Protein AF-A0A9X1RCG0-F1 (afdb_monomer_lite)

Organism: NCBI:txid2911009

Secondary structure (DSSP, 8-state):
-----SHHHHHHHHHTTS-S-----HHHHHHHHHTT-------TTPPP--------TT-TTHHHHHHHHHHHT-HHHHHHHHHHHT---SSGGGGGGS-TTT--

Sequence (104 aa):
MTWWTTPPQGAQLFHSGEIDIMPTFSNRAYQLIAQGDGLAICWNQAFYNSYGWVIPKGNPKAELTRRLIVFSLEPESQAARCAKIGAGPSNVNAYQFMSKDVSR

Radius of gyration: 17.15 Å; chains: 1; bounding box: 37×40×43 Å

Foldseek 3Di:
DDDDPDLVVVLVCLVVVVDDDDQDDPLSQVVCVVVVSPDDDDCVVHDDDDDDDDDDPPDPCVVVVVVVRVVCLPLQNQLVVCQNRLHDHPDPSVLVNHDPVSSD

Structure (mmCIF, N/CA/C/O backbone):
data_AF-A0A9X1RCG0-F1
#
_entry.id   AF-A0A9X1RCG0-F1
#
loop_
_atom_site.group_PDB
_atom_site.id
_atom_site.type_symbol
_atom_site.label_atom_id
_atom_site.label_alt_id
_atom_site.label_comp_id
_atom_site.label_asym_id
_atom_site.label_entity_id
_atom_site.label_seq_id
_atom_site.pdbx_PDB_ins_code
_atom_site.Cartn_x
_atom_site.Cartn_y
_atom_site.Cartn_z
_atom_site.occupancy
_atom_site.B_iso_or_equiv
_atom_site.auth_seq_id
_atom_site.auth_comp_id
_atom_site.auth_asym_id
_atom_site.auth_atom_id
_atom_site.pdbx_PDB_model_num
ATOM 1 N N . MET A 1 1 ? -11.273 21.674 11.853 1.00 66.88 1 MET A N 1
ATOM 2 C CA . MET A 1 1 ? -11.101 20.907 10.600 1.00 66.88 1 MET A CA 1
ATOM 3 C C . MET A 1 1 ? -9.707 21.188 10.077 1.00 66.88 1 MET A C 1
ATOM 5 O O . MET A 1 1 ? -9.430 22.327 9.723 1.00 66.88 1 MET A O 1
ATOM 9 N N . THR A 1 2 ? -8.839 20.179 10.095 1.00 83.19 2 THR A N 1
ATOM 10 C CA . THR A 1 2 ? -7.414 20.306 9.758 1.00 83.19 2 THR A CA 1
ATOM 11 C C . THR A 1 2 ? -7.100 19.384 8.588 1.00 83.19 2 THR A C 1
ATOM 13 O O . THR A 1 2 ? -7.504 18.224 8.589 1.00 83.19 2 THR A O 1
ATOM 16 N N . TRP A 1 3 ? -6.393 19.898 7.583 1.00 85.88 3 TRP A N 1
ATOM 17 C CA . TRP A 1 3 ? -5.958 19.120 6.426 1.00 85.88 3 TRP A CA 1
ATOM 18 C C . TRP A 1 3 ? -4.521 18.660 6.647 1.00 85.88 3 TRP A C 1
ATOM 20 O O . TRP A 1 3 ? -3.600 19.479 6.666 1.00 85.88 3 TRP A O 1
ATOM 30 N N . TRP A 1 4 ? -4.328 17.356 6.838 1.00 88.62 4 TRP A N 1
ATOM 31 C CA . TRP A 1 4 ? -2.990 16.785 6.906 1.00 88.62 4 TRP A CA 1
ATOM 32 C C . TRP A 1 4 ? -2.399 16.682 5.496 1.00 88.62 4 TRP A C 1
ATOM 34 O O . TRP A 1 4 ? -3.094 16.347 4.537 1.00 88.62 4 TRP A O 1
ATOM 44 N N . THR A 1 5 ? -1.109 16.972 5.363 1.00 89.81 5 THR A N 1
ATOM 45 C CA . THR A 1 5 ? -0.380 16.889 4.086 1.00 89.81 5 THR A CA 1
ATOM 46 C C . THR A 1 5 ? 0.680 15.795 4.098 1.00 89.81 5 THR A C 1
ATOM 48 O O . THR A 1 5 ? 1.133 15.357 3.043 1.00 89.81 5 THR A O 1
ATOM 51 N N . THR A 1 6 ? 1.062 15.316 5.287 1.00 87.69 6 THR A N 1
ATOM 52 C CA . THR A 1 6 ? 2.037 14.235 5.451 1.00 87.69 6 THR A CA 1
ATOM 53 C C . THR A 1 6 ? 1.559 13.170 6.447 1.00 87.69 6 THR A C 1
ATOM 55 O O . THR A 1 6 ? 0.879 13.497 7.423 1.00 87.69 6 THR A O 1
ATOM 58 N N . PRO A 1 7 ? 1.936 11.890 6.266 1.00 82.38 7 PRO A N 1
ATOM 59 C CA . PRO A 1 7 ? 1.549 10.832 7.202 1.00 82.38 7 PRO A CA 1
ATOM 60 C C . PRO A 1 7 ? 1.998 11.041 8.665 1.00 82.38 7 PRO A C 1
ATOM 62 O O . PRO A 1 7 ? 1.233 10.681 9.563 1.00 82.38 7 PRO A O 1
ATOM 65 N N . PRO A 1 8 ? 3.191 11.604 8.964 1.00 88.00 8 PRO A N 1
ATOM 66 C CA . PRO A 1 8 ? 3.576 11.925 10.341 1.00 88.00 8 PRO A CA 1
ATOM 67 C C . PRO A 1 8 ? 2.664 12.964 10.997 1.00 88.00 8 PRO A C 1
ATOM 69 O O . PRO A 1 8 ? 2.284 12.786 12.150 1.00 88.00 8 PRO A O 1
ATOM 72 N N . GLN A 1 9 ? 2.254 13.997 10.254 1.00 90.12 9 GLN A N 1
ATOM 73 C CA . GLN A 1 9 ? 1.324 15.014 10.752 1.00 90.12 9 GLN A CA 1
ATOM 74 C C . GLN A 1 9 ? -0.023 14.396 11.148 1.00 90.12 9 GLN A C 1
ATOM 76 O O . GLN A 1 9 ? -0.547 14.710 12.209 1.00 90.12 9 GLN A O 1
ATOM 81 N N . GLY A 1 10 ? -0.556 13.480 10.331 1.00 87.56 10 GLY A N 1
ATOM 82 C CA . GLY A 1 10 ? -1.813 12.789 10.637 1.00 87.56 10 GLY A CA 1
ATOM 83 C C . GLY A 1 10 ? -1.763 11.971 11.933 1.00 87.56 10 GLY A C 1
ATOM 84 O O . GLY A 1 10 ? -2.734 11.949 12.677 1.00 87.56 10 GLY A O 1
ATOM 85 N N . ALA A 1 11 ? -0.627 11.335 12.237 1.00 86.62 11 ALA A N 1
ATOM 86 C CA . ALA A 1 11 ? -0.458 10.615 13.502 1.00 86.62 11 ALA A CA 1
ATOM 87 C C . ALA A 1 11 ? -0.437 11.561 14.708 1.00 86.62 11 ALA A C 1
ATOM 89 O O . ALA A 1 11 ? -1.125 11.307 15.689 1.00 86.62 11 ALA A O 1
ATOM 90 N N . GLN A 1 12 ? 0.286 12.680 14.602 1.00 88.88 12 GLN A N 1
ATOM 91 C CA . GLN A 1 12 ? 0.352 13.666 15.680 1.00 88.88 12 GLN A CA 1
ATOM 92 C C . GLN A 1 12 ? -1.029 14.228 16.034 1.00 88.88 12 GLN A C 1
ATOM 94 O O . GLN A 1 12 ? -1.310 14.423 17.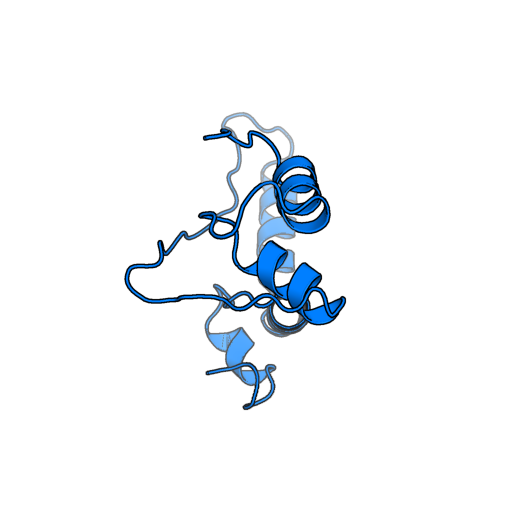209 1.00 88.88 12 GLN A O 1
ATOM 99 N N . LEU A 1 13 ? -1.882 14.459 15.031 1.00 89.81 13 LEU A N 1
ATOM 100 C CA . LEU A 1 13 ? -3.246 14.951 15.235 1.00 89.81 13 LEU A CA 1
ATOM 101 C C . LEU A 1 13 ? -4.117 13.961 16.028 1.00 89.81 13 LEU A C 1
ATOM 103 O O . LEU A 1 13 ? -4.953 14.390 16.820 1.00 89.81 13 LEU A O 1
ATOM 107 N N . PHE A 1 14 ? -3.917 12.649 15.845 1.00 88.06 14 PHE A N 1
ATOM 108 C CA . PHE A 1 14 ? -4.567 11.641 16.688 1.00 88.06 14 PHE A CA 1
ATOM 109 C C . PHE A 1 14 ? -3.999 11.653 18.109 1.00 88.06 14 PHE A C 1
ATOM 111 O O . PHE A 1 14 ? -4.764 11.664 19.069 1.00 88.06 14 PHE A O 1
ATOM 118 N N . HIS A 1 15 ? -2.671 11.701 18.260 1.00 86.62 15 HIS A N 1
ATOM 119 C CA . HIS A 1 15 ? -2.026 11.718 19.580 1.00 86.62 15 HIS A CA 1
ATOM 120 C C . HIS A 1 15 ? -2.363 12.962 20.405 1.00 86.62 15 HIS A C 1
ATOM 122 O O . HIS A 1 15 ? -2.444 12.870 21.628 1.00 86.62 15 HIS A O 1
ATOM 128 N N . SER A 1 16 ? -2.566 14.117 19.767 1.00 89.31 16 SER A N 1
ATOM 129 C CA . SER A 1 16 ? -2.984 15.341 20.456 1.00 89.31 16 SER A CA 1
ATOM 130 C C . SER A 1 16 ? -4.478 15.384 20.787 1.00 89.31 16 SER A C 1
ATOM 132 O O . SER A 1 16 ? -4.897 16.265 21.536 1.00 89.31 16 SER A O 1
ATOM 134 N N . GLY A 1 17 ? -5.281 14.455 20.257 1.00 87.25 17 GLY A N 1
ATOM 135 C CA . GLY A 1 17 ? -6.738 14.473 20.400 1.00 87.25 17 GLY A CA 1
ATOM 136 C C . GLY A 1 17 ? -7.418 15.594 19.607 1.00 87.25 17 GLY A C 1
ATOM 137 O O . GLY A 1 17 ? -8.556 15.949 19.893 1.00 87.25 17 GLY A O 1
ATOM 138 N N . GLU A 1 18 ? -6.736 16.177 18.617 1.00 90.00 18 GLU A N 1
ATOM 139 C CA . GLU A 1 18 ? -7.308 17.225 17.760 1.00 90.00 18 GLU A CA 1
ATOM 140 C C . GLU A 1 18 ? -8.305 16.675 16.729 1.00 90.00 18 GLU A C 1
ATOM 142 O O . GLU A 1 18 ? -9.082 17.443 16.151 1.00 90.00 18 GLU A O 1
ATOM 147 N N . ILE A 1 19 ? -8.267 15.364 16.468 1.00 89.88 19 ILE A N 1
ATOM 148 C CA . ILE A 1 19 ? -9.167 14.671 15.543 1.00 89.88 19 ILE A CA 1
ATOM 149 C C . ILE A 1 19 ? -9.666 13.350 16.139 1.00 89.88 19 ILE A C 1
ATOM 151 O O . ILE A 1 19 ? -8.895 12.586 16.714 1.00 89.88 19 ILE A O 1
ATOM 155 N N . ASP A 1 20 ? -10.942 13.044 15.908 1.00 90.00 20 ASP A N 1
ATOM 156 C CA . ASP A 1 20 ? -11.541 11.750 16.269 1.00 90.00 20 ASP A CA 1
ATOM 157 C C . ASP A 1 20 ? -11.555 10.767 15.086 1.00 90.00 20 ASP A C 1
ATOM 159 O O . ASP A 1 20 ? -11.478 9.552 15.255 1.00 90.00 20 ASP A O 1
ATOM 163 N N . ILE A 1 21 ? -11.675 11.291 13.858 1.00 91.94 21 ILE A N 1
ATOM 164 C CA . ILE A 1 21 ? -11.814 10.509 12.623 1.00 91.94 21 ILE A CA 1
ATOM 165 C C . ILE A 1 21 ? -11.020 11.182 11.501 1.00 91.94 21 ILE A C 1
ATOM 167 O O . ILE A 1 21 ? -11.084 12.399 11.321 1.00 91.94 21 ILE A O 1
ATOM 171 N N . MET A 1 22 ? -10.304 10.385 10.703 1.00 90.69 22 MET A N 1
ATOM 172 C CA . MET A 1 22 ? -9.526 10.876 9.566 1.00 90.69 22 MET A CA 1
ATOM 173 C C . MET A 1 22 ? -9.388 9.809 8.472 1.00 90.69 22 MET A C 1
ATOM 175 O O . MET A 1 22 ? -9.044 8.667 8.784 1.00 90.69 22 MET A O 1
ATOM 179 N N . PRO A 1 23 ? -9.567 10.156 7.183 1.00 90.69 23 PRO A N 1
ATOM 180 C CA . PRO A 1 23 ? -9.136 9.282 6.101 1.00 90.69 23 PRO A CA 1
ATOM 181 C C . PRO A 1 23 ? -7.604 9.209 6.089 1.00 90.69 23 PRO A C 1
ATOM 183 O O . PRO A 1 23 ? -6.920 10.233 6.027 1.00 90.69 23 PRO A O 1
ATOM 186 N N . THR A 1 24 ? -7.053 7.999 6.151 1.00 90.31 24 THR A N 1
ATOM 187 C CA . THR A 1 24 ? -5.603 7.766 6.191 1.00 90.31 24 THR A CA 1
ATOM 188 C C . THR A 1 24 ? -5.224 6.483 5.457 1.00 90.31 24 THR A C 1
ATOM 190 O O . THR A 1 24 ? -6.082 5.675 5.102 1.00 90.31 24 THR A O 1
ATOM 193 N N . PHE A 1 25 ? -3.927 6.284 5.226 1.00 89.25 25 PHE A N 1
ATOM 194 C CA . PHE A 1 25 ? -3.414 5.034 4.673 1.00 89.25 25 PHE A CA 1
ATOM 195 C C . PHE A 1 25 ? -3.538 3.902 5.702 1.00 89.25 25 PHE A C 1
ATOM 197 O O . PHE A 1 25 ? -3.116 4.047 6.851 1.00 89.25 25 PHE A O 1
ATOM 204 N N . SER A 1 26 ? -4.076 2.754 5.285 1.00 89.00 26 SER A N 1
ATOM 205 C CA . SER A 1 26 ? -4.334 1.607 6.169 1.00 89.00 26 SER A CA 1
ATOM 206 C C . SER A 1 26 ? -3.078 1.112 6.887 1.00 89.00 26 SER A C 1
ATOM 208 O O . SER A 1 26 ? -3.113 0.872 8.089 1.00 89.00 26 SER A O 1
ATOM 210 N N . ASN A 1 27 ? -1.940 1.041 6.191 1.00 86.75 27 ASN A N 1
ATOM 211 C CA . ASN A 1 27 ? -0.655 0.657 6.783 1.00 86.75 27 ASN A CA 1
ATOM 212 C C . ASN A 1 27 ? -0.224 1.583 7.935 1.00 86.75 27 ASN A C 1
ATOM 214 O O . ASN A 1 27 ? 0.387 1.123 8.898 1.00 86.75 27 ASN A O 1
ATOM 218 N N . ARG A 1 28 ? -0.559 2.878 7.865 1.00 86.81 28 ARG A N 1
ATOM 219 C CA . ARG A 1 28 ? -0.277 3.842 8.929 1.00 86.81 28 ARG A CA 1
ATOM 220 C C . ARG A 1 28 ? -1.203 3.621 10.118 1.00 86.81 28 ARG A C 1
ATOM 222 O O . ARG A 1 28 ? -0.726 3.634 11.247 1.00 86.81 28 ARG A O 1
ATOM 229 N N . ALA A 1 29 ? -2.485 3.365 9.863 1.00 89.12 29 ALA A N 1
ATOM 230 C CA . ALA A 1 29 ? -3.436 3.014 10.913 1.00 89.12 29 ALA A CA 1
ATOM 231 C C . ALA A 1 29 ? -3.022 1.722 11.639 1.00 89.12 29 ALA A C 1
ATOM 233 O O . ALA A 1 29 ? -2.989 1.711 12.863 1.00 89.12 29 ALA A O 1
ATOM 234 N N . TYR A 1 30 ? -2.601 0.676 10.916 1.00 87.56 30 TYR A N 1
ATOM 235 C CA . TYR A 1 30 ? -2.094 -0.562 11.525 1.00 87.56 30 TYR A CA 1
ATOM 236 C C . TYR A 1 30 ? -0.920 -0.321 12.482 1.00 87.56 30 TYR A C 1
ATOM 238 O O . TYR A 1 30 ? -0.877 -0.923 13.551 1.00 87.56 30 TYR A O 1
ATOM 246 N N . GLN A 1 31 ? 0.013 0.570 12.130 1.00 86.69 31 GLN A N 1
ATOM 247 C CA . GLN A 1 31 ? 1.132 0.917 13.011 1.00 86.69 31 GLN A CA 1
ATOM 248 C C . GLN A 1 31 ? 0.677 1.603 14.303 1.00 86.69 31 GLN A C 1
ATOM 250 O O . GLN A 1 31 ? 1.167 1.241 15.365 1.00 86.69 31 GLN A O 1
ATOM 255 N N . LEU A 1 32 ? -0.249 2.563 14.219 1.00 87.38 32 LEU A N 1
ATOM 256 C CA . LEU A 1 32 ? -0.772 3.276 15.394 1.00 87.38 32 LEU A CA 1
ATOM 257 C C . LEU A 1 32 ? -1.599 2.341 16.294 1.00 87.38 32 LEU A C 1
ATOM 259 O O . LEU A 1 32 ? -1.446 2.324 17.512 1.00 87.38 32 LEU A O 1
ATOM 263 N N . ILE A 1 33 ? -2.407 1.461 15.694 1.00 89.81 33 ILE A N 1
ATOM 264 C CA . ILE A 1 33 ? -3.155 0.429 16.429 1.00 89.81 33 ILE A CA 1
ATOM 265 C C . ILE A 1 33 ? -2.195 -0.515 17.161 1.00 89.81 33 ILE A C 1
ATOM 267 O O . ILE A 1 33 ? -2.401 -0.811 18.335 1.00 89.81 33 ILE A O 1
ATOM 271 N N . ALA A 1 34 ? -1.113 -0.946 16.505 1.00 86.75 34 ALA A N 1
ATOM 272 C CA . ALA A 1 34 ? -0.092 -1.789 17.127 1.00 86.75 34 ALA A CA 1
ATOM 273 C C . ALA A 1 34 ? 0.675 -1.086 18.265 1.00 86.75 34 ALA A C 1
ATOM 275 O O . ALA A 1 34 ? 1.235 -1.767 19.122 1.00 86.75 34 ALA A O 1
ATOM 276 N N . GLN A 1 35 ? 0.697 0.251 18.292 1.00 88.75 35 GLN A N 1
ATOM 277 C CA . GLN A 1 35 ? 1.279 1.049 19.381 1.00 88.75 35 GLN A CA 1
ATOM 278 C C . GLN A 1 35 ? 0.345 1.183 20.594 1.00 88.75 35 GLN A C 1
ATOM 280 O O . GLN A 1 35 ? 0.792 1.625 21.649 1.00 88.75 35 GLN A O 1
ATOM 285 N N . GLY A 1 36 ? -0.914 0.748 20.479 1.00 87.50 36 GLY A N 1
ATOM 286 C CA . GLY A 1 36 ? -1.885 0.796 21.570 1.00 87.50 36 GLY A CA 1
ATOM 287 C C . GLY A 1 36 ? -2.666 2.106 21.659 1.00 87.50 36 GLY A C 1
ATOM 288 O O . GLY A 1 36 ? -3.299 2.347 22.682 1.00 87.50 36 GLY A O 1
ATOM 289 N N . ASP A 1 37 ? -2.692 2.914 20.594 1.00 84.06 37 ASP A N 1
ATOM 290 C CA . ASP A 1 37 ? -3.344 4.237 20.560 1.00 84.06 37 ASP A CA 1
ATOM 291 C C . ASP A 1 37 ? -4.890 4.196 20.645 1.00 84.06 37 ASP A C 1
ATOM 293 O O . ASP A 1 37 ? -5.557 5.206 20.439 1.00 84.06 37 ASP A O 1
ATOM 297 N N . GLY A 1 38 ? -5.497 3.032 20.911 1.00 88.31 38 GLY A N 1
ATOM 298 C CA . GLY A 1 38 ? -6.953 2.889 21.057 1.00 88.31 38 GLY A CA 1
ATOM 299 C C . GLY A 1 38 ? -7.757 3.145 19.775 1.00 88.31 38 GLY A C 1
ATOM 300 O O . GLY A 1 38 ? -8.963 3.363 19.838 1.00 88.31 38 GLY A O 1
ATOM 301 N N . LEU A 1 39 ? -7.102 3.126 18.613 1.00 90.94 39 LEU A N 1
ATOM 302 C CA . LEU A 1 39 ? -7.721 3.392 17.315 1.00 90.94 39 LEU A CA 1
ATOM 303 C C . LEU A 1 39 ? -8.333 2.126 16.695 1.00 90.94 39 LEU A C 1
ATOM 305 O O . LEU A 1 39 ? -7.950 0.998 17.005 1.00 90.94 39 LEU A O 1
ATOM 309 N N . ALA A 1 40 ? -9.252 2.318 15.749 1.00 92.69 40 ALA A N 1
ATOM 310 C CA . ALA A 1 40 ? -9.808 1.254 14.916 1.00 92.69 40 ALA A CA 1
ATOM 311 C C . ALA A 1 40 ? -9.993 1.732 13.468 1.00 92.69 40 ALA A C 1
ATOM 313 O O . ALA A 1 40 ? -10.148 2.926 13.210 1.00 92.69 40 ALA A O 1
ATOM 314 N N . ILE A 1 41 ? -9.991 0.795 12.512 1.00 92.44 41 ILE A N 1
ATOM 315 C CA . ILE A 1 41 ? -10.222 1.095 11.091 1.00 92.44 41 ILE A CA 1
ATOM 316 C C . ILE A 1 41 ? -11.691 0.840 10.748 1.00 92.44 41 ILE A C 1
ATOM 318 O O . ILE A 1 41 ? -12.183 -0.279 10.894 1.00 92.44 41 ILE A O 1
ATOM 322 N N . CYS A 1 42 ? -12.374 1.859 10.221 1.00 94.31 42 CYS A N 1
ATOM 323 C CA . CYS A 1 42 ? -13.658 1.692 9.548 1.00 94.31 42 CYS A CA 1
ATOM 324 C C . CYS A 1 42 ? -13.419 1.422 8.055 1.00 94.31 42 CYS A C 1
ATOM 326 O O . CYS A 1 42 ? -12.946 2.295 7.331 1.00 94.31 42 CYS A O 1
ATOM 328 N N . TRP A 1 43 ? -13.742 0.210 7.597 1.00 92.25 43 TRP A N 1
ATOM 329 C CA . TRP A 1 43 ? -13.572 -0.193 6.193 1.00 92.25 43 TRP A CA 1
ATOM 330 C C . TRP A 1 43 ? -14.771 0.134 5.300 1.00 92.25 43 TRP A C 1
ATOM 332 O O . TRP A 1 43 ? -14.677 0.016 4.077 1.00 92.25 43 TRP A O 1
ATOM 342 N N . ASN A 1 44 ? -15.902 0.530 5.888 1.00 95.19 44 ASN A N 1
ATOM 343 C CA . ASN A 1 44 ? -17.089 0.882 5.124 1.00 95.19 44 ASN A CA 1
ATOM 344 C C . ASN A 1 44 ? -16.766 2.041 4.168 1.00 95.19 44 ASN A C 1
ATOM 346 O O . ASN A 1 44 ? -16.346 3.105 4.612 1.00 95.19 44 ASN A O 1
ATOM 350 N N . GLN A 1 45 ? -16.962 1.820 2.865 1.00 94.75 45 GLN A N 1
ATOM 351 C CA . GLN A 1 45 ? -16.652 2.784 1.798 1.00 94.75 45 GLN A CA 1
ATOM 352 C C . GLN A 1 45 ? -15.172 3.207 1.722 1.00 94.75 45 GLN A C 1
ATOM 354 O O . GLN A 1 45 ? -14.856 4.284 1.216 1.00 94.75 45 GLN A O 1
ATOM 359 N N . ALA A 1 46 ? -14.253 2.364 2.202 1.00 92.56 46 ALA A N 1
ATOM 360 C CA . ALA A 1 46 ? -12.825 2.625 2.085 1.00 92.56 46 ALA A CA 1
ATOM 361 C C . ALA A 1 46 ? -12.368 2.696 0.618 1.00 92.56 46 ALA A C 1
ATOM 363 O O . ALA A 1 46 ? -12.866 1.987 -0.258 1.00 92.56 46 ALA A O 1
ATOM 364 N N . PHE A 1 47 ? -11.360 3.530 0.366 1.00 91.88 47 PHE A N 1
ATOM 365 C CA . PHE A 1 47 ? -10.730 3.635 -0.944 1.00 91.88 47 PHE A CA 1
ATOM 366 C C . PHE A 1 47 ? -9.730 2.499 -1.152 1.00 91.88 47 PHE A C 1
ATOM 368 O O . PHE A 1 47 ? -8.814 2.309 -0.349 1.00 91.88 47 PHE A O 1
ATOM 375 N N . TYR A 1 48 ? -9.866 1.785 -2.267 1.00 88.25 48 TYR A N 1
ATOM 376 C CA . TYR A 1 48 ? -8.858 0.838 -2.725 1.00 88.25 48 TYR A CA 1
ATOM 377 C C . TYR A 1 48 ? -7.918 1.519 -3.719 1.00 88.25 48 TYR A C 1
ATOM 379 O O . TYR A 1 48 ? -8.367 2.066 -4.723 1.00 88.25 48 TYR A O 1
ATOM 387 N N . ASN A 1 49 ? -6.613 1.454 -3.452 1.00 86.69 49 ASN A N 1
ATOM 388 C CA . ASN A 1 49 ? -5.576 1.984 -4.332 1.00 86.69 49 ASN A CA 1
ATOM 389 C C . ASN A 1 49 ? -4.522 0.914 -4.618 1.00 86.69 49 ASN A C 1
ATOM 391 O O . ASN A 1 49 ? -3.989 0.291 -3.699 1.00 86.69 49 ASN A O 1
ATOM 395 N N . SER A 1 50 ? -4.173 0.756 -5.894 1.00 84.62 50 SER A N 1
ATOM 396 C CA . SER A 1 50 ? -3.045 -0.062 -6.336 1.00 84.62 50 SER A CA 1
ATOM 397 C C . SER A 1 50 ? -1.835 0.819 -6.635 1.00 84.62 50 SER A C 1
ATOM 399 O O . SER A 1 50 ? -1.944 1.787 -7.388 1.00 84.62 50 SER A O 1
ATOM 401 N N . TYR A 1 51 ? -0.670 0.450 -6.107 1.00 83.25 51 TYR A N 1
ATOM 402 C CA . TYR A 1 51 ? 0.599 1.096 -6.437 1.00 83.25 51 TYR A CA 1
ATOM 403 C C . TYR A 1 51 ? 1.405 0.226 -7.397 1.00 83.25 51 TYR A C 1
ATOM 405 O O . TYR A 1 51 ? 1.396 -1.000 -7.296 1.00 83.25 51 TYR A O 1
ATOM 413 N N . GLY A 1 52 ? 2.123 0.871 -8.312 1.00 89.56 52 GLY A N 1
ATOM 414 C CA . GLY A 1 52 ? 2.949 0.203 -9.307 1.00 89.56 52 GLY A CA 1
ATOM 415 C C . GLY A 1 52 ? 4.308 0.867 -9.454 1.00 89.56 52 GLY A C 1
ATOM 416 O O . GLY A 1 52 ? 4.495 2.040 -9.130 1.00 89.56 52 GLY A O 1
ATOM 417 N N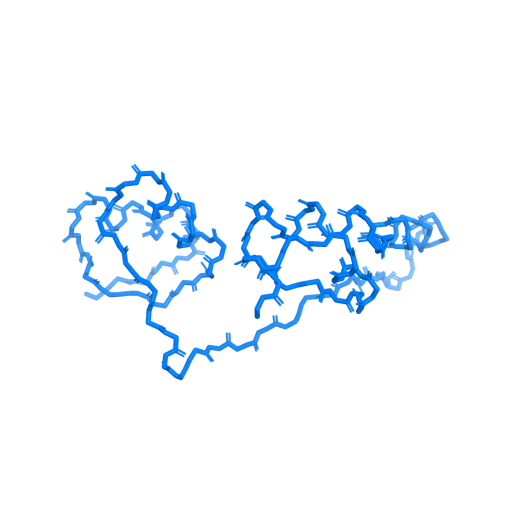 . TRP A 1 53 ? 5.261 0.097 -9.965 1.00 93.69 53 TRP A N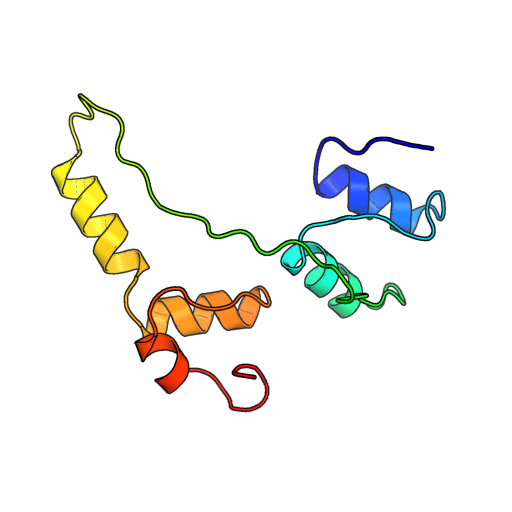 1
ATOM 418 C CA . TRP A 1 53 ? 6.548 0.626 -10.386 1.00 93.69 53 TRP A CA 1
ATOM 419 C C . TRP A 1 53 ? 6.423 1.309 -11.746 1.00 93.69 53 TRP A C 1
ATOM 421 O O . TRP A 1 53 ? 5.724 0.822 -12.633 1.00 93.69 53 TRP A O 1
ATOM 431 N N . VAL A 1 54 ? 7.150 2.408 -11.931 1.00 95.69 54 VAL A N 1
ATOM 432 C CA . VAL A 1 54 ? 7.229 3.127 -13.207 1.00 95.69 54 VAL A CA 1
ATOM 433 C C . VAL A 1 54 ? 8.694 3.329 -13.565 1.00 95.69 54 VAL A C 1
ATOM 435 O O . VAL A 1 54 ? 9.507 3.681 -12.711 1.00 95.69 54 VAL A O 1
ATOM 438 N N . ILE A 1 55 ? 9.033 3.122 -14.839 1.00 97.44 55 ILE A N 1
ATOM 439 C CA . ILE A 1 55 ? 10.350 3.450 -15.390 1.00 97.44 55 ILE A CA 1
ATOM 440 C C . ILE A 1 55 ? 10.178 4.677 -16.290 1.00 97.44 55 ILE A C 1
ATOM 442 O O . ILE A 1 55 ? 9.565 4.554 -17.353 1.00 97.44 55 ILE A O 1
ATOM 446 N N . PRO A 1 56 ? 10.697 5.857 -15.902 1.00 96.81 56 PRO A N 1
ATOM 447 C CA . PRO A 1 56 ? 10.635 7.042 -16.747 1.00 96.81 56 PRO A CA 1
ATOM 448 C C . PRO A 1 56 ? 11.315 6.812 -18.101 1.00 96.81 56 PRO A C 1
ATOM 450 O O . PRO A 1 56 ? 12.367 6.168 -18.186 1.00 96.81 56 PRO A O 1
ATOM 453 N N . LYS A 1 57 ? 10.735 7.367 -19.169 1.00 97.38 57 LYS A N 1
ATOM 454 C CA . LYS A 1 57 ? 11.330 7.315 -20.510 1.00 97.38 57 LYS A CA 1
ATOM 455 C C . LYS A 1 57 ? 12.720 7.961 -20.488 1.00 97.38 57 LYS A C 1
ATOM 457 O O . LYS A 1 57 ? 12.898 9.027 -19.912 1.00 97.38 57 LYS A O 1
ATOM 462 N N . GLY A 1 58 ? 13.694 7.315 -21.128 1.00 97.31 58 GLY A N 1
ATOM 463 C CA . GLY A 1 58 ? 15.079 7.793 -21.173 1.00 97.31 58 GLY A CA 1
ATOM 464 C C . GLY A 1 58 ? 15.925 7.432 -19.948 1.00 97.31 58 GLY A C 1
ATOM 465 O O . GLY A 1 58 ? 17.071 7.859 -19.876 1.00 97.31 58 GLY A O 1
ATOM 466 N N . ASN A 1 59 ? 15.409 6.636 -19.000 1.00 97.31 59 ASN A N 1
ATOM 467 C CA . ASN A 1 59 ? 16.211 6.155 -17.876 1.00 97.31 59 ASN A CA 1
ATOM 468 C C . ASN A 1 59 ? 17.416 5.325 -18.386 1.00 97.31 59 ASN A C 1
ATOM 470 O O . ASN A 1 59 ? 17.205 4.242 -18.943 1.00 97.31 59 ASN A O 1
ATOM 474 N N . PRO A 1 60 ? 18.671 5.764 -18.153 1.00 97.69 60 PRO A N 1
ATOM 475 C CA . PRO A 1 60 ? 19.866 5.075 -18.651 1.00 97.69 60 PRO A CA 1
ATOM 476 C C . PRO A 1 60 ? 20.095 3.706 -17.990 1.00 97.69 60 PRO A C 1
ATOM 478 O O . PRO A 1 60 ? 20.914 2.921 -18.454 1.00 97.69 60 PRO A O 1
ATOM 481 N N . LYS A 1 61 ? 19.376 3.405 -16.902 1.00 97.94 61 LYS A N 1
ATOM 482 C CA . LYS A 1 61 ? 19.446 2.149 -16.145 1.00 97.94 61 LYS A CA 1
ATOM 483 C C . LYS A 1 61 ? 18.168 1.314 -16.265 1.00 97.94 61 LYS A C 1
ATOM 485 O O . LYS A 1 61 ? 17.929 0.465 -15.409 1.00 97.94 61 LYS A O 1
ATOM 490 N N . ALA A 1 62 ? 17.356 1.527 -17.304 1.00 97.75 62 ALA A N 1
ATOM 491 C CA . ALA A 1 62 ? 16.058 0.866 -17.459 1.00 97.75 62 ALA A CA 1
ATOM 492 C C . ALA A 1 62 ? 16.122 -0.666 -17.295 1.00 97.75 62 ALA A C 1
ATOM 494 O O . ALA A 1 62 ? 15.291 -1.230 -16.589 1.00 97.75 62 ALA A O 1
ATOM 495 N N . GLU A 1 63 ? 17.129 -1.339 -17.864 1.00 97.50 63 GLU A N 1
ATOM 496 C CA . GLU A 1 63 ? 17.295 -2.795 -17.712 1.00 97.50 63 GLU A CA 1
ATOM 497 C C . GLU A 1 63 ? 17.547 -3.225 -16.264 1.00 97.50 63 GLU A C 1
ATOM 499 O O . GLU A 1 63 ? 16.914 -4.154 -15.760 1.00 97.50 63 GLU A O 1
ATOM 504 N N . LEU A 1 64 ? 18.422 -2.513 -15.551 1.00 97.88 64 LEU A N 1
ATOM 505 C CA . LEU A 1 64 ? 18.674 -2.792 -14.140 1.00 97.88 64 LEU A CA 1
ATOM 506 C C . LEU A 1 64 ? 17.419 -2.533 -13.297 1.00 97.88 64 LEU A C 1
ATOM 508 O O . LEU A 1 64 ? 17.099 -3.324 -12.411 1.00 97.88 64 LEU A O 1
ATOM 512 N N . THR A 1 65 ? 16.680 -1.461 -13.596 1.00 97.62 65 THR A N 1
ATOM 513 C CA . THR A 1 65 ? 15.412 -1.162 -12.923 1.00 97.62 65 THR A CA 1
ATOM 514 C C . THR A 1 65 ? 14.376 -2.261 -13.166 1.00 97.62 65 THR A C 1
ATOM 516 O O . THR A 1 65 ? 13.717 -2.666 -12.214 1.00 97.62 65 THR A O 1
ATOM 519 N N . ARG A 1 66 ? 14.267 -2.820 -14.382 1.00 96.81 66 ARG A N 1
ATOM 520 C CA . ARG A 1 66 ? 13.372 -3.965 -14.650 1.00 96.81 66 ARG A CA 1
ATOM 521 C C . ARG A 1 66 ? 13.734 -5.183 -13.806 1.00 96.81 66 ARG A C 1
ATOM 523 O O . ARG A 1 66 ? 12.846 -5.783 -13.208 1.00 96.81 66 ARG A O 1
ATOM 530 N N . ARG A 1 67 ? 15.025 -5.511 -13.694 1.00 96.69 67 ARG A N 1
ATOM 531 C CA . ARG A 1 67 ? 15.488 -6.617 -12.837 1.00 96.69 67 ARG A CA 1
ATOM 532 C C . ARG A 1 67 ? 15.148 -6.392 -11.365 1.00 96.69 67 ARG A C 1
ATOM 534 O O . ARG A 1 67 ? 14.704 -7.326 -10.706 1.00 96.69 67 ARG A O 1
ATOM 541 N N . LEU A 1 68 ? 15.313 -5.165 -10.866 1.00 95.06 68 LEU A N 1
ATOM 542 C CA . LEU A 1 68 ? 14.925 -4.807 -9.499 1.00 95.06 68 LEU A CA 1
ATOM 543 C C . LEU A 1 68 ? 13.415 -4.959 -9.281 1.00 95.06 68 LEU A C 1
ATOM 545 O O . LEU A 1 68 ? 13.002 -5.474 -8.247 1.00 95.06 68 LEU A O 1
ATOM 549 N N . ILE A 1 69 ? 12.600 -4.533 -10.251 1.00 94.56 69 ILE A N 1
ATOM 550 C CA . ILE A 1 69 ? 11.142 -4.672 -10.181 1.00 94.56 69 ILE A CA 1
ATOM 551 C C . ILE A 1 69 ? 10.762 -6.149 -10.076 1.00 94.56 69 ILE A C 1
ATOM 553 O O . ILE A 1 69 ? 10.038 -6.502 -9.150 1.00 94.56 69 ILE A O 1
ATOM 557 N N . VAL A 1 70 ? 11.292 -7.009 -10.954 1.00 93.31 70 VAL A N 1
ATOM 558 C CA . VAL A 1 70 ? 11.033 -8.461 -10.912 1.00 93.31 70 VAL A CA 1
ATOM 559 C C . VAL A 1 70 ? 11.431 -9.042 -9.557 1.00 93.31 70 VAL A C 1
ATOM 561 O O . VAL A 1 70 ? 10.599 -9.650 -8.895 1.00 93.31 70 VAL A O 1
ATOM 564 N N . PHE A 1 71 ? 12.650 -8.757 -9.093 1.00 92.81 71 PHE A N 1
ATOM 565 C CA . PHE A 1 71 ? 13.127 -9.209 -7.785 1.00 92.81 71 PHE A CA 1
ATOM 566 C C . PHE A 1 71 ? 12.216 -8.753 -6.631 1.00 92.81 71 PHE A C 1
ATOM 568 O O . PHE A 1 71 ? 11.923 -9.524 -5.724 1.00 92.81 71 PHE A O 1
ATOM 575 N N . SER A 1 72 ? 11.719 -7.512 -6.671 1.00 90.62 72 SER A N 1
ATOM 576 C CA . SER A 1 72 ? 10.822 -6.979 -5.634 1.00 90.62 72 SER A CA 1
ATOM 577 C C . SER A 1 72 ? 9.435 -7.636 -5.607 1.00 90.62 72 SER A C 1
ATOM 579 O O . SER A 1 72 ? 8.707 -7.479 -4.626 1.00 90.62 72 SER A O 1
ATOM 581 N N . LEU A 1 73 ? 9.057 -8.325 -6.690 1.00 91.44 73 LEU A N 1
ATOM 582 C CA . LEU A 1 73 ? 7.763 -8.984 -6.875 1.00 91.44 73 LEU A CA 1
ATOM 583 C C . LEU A 1 73 ? 7.827 -10.501 -6.649 1.00 91.44 73 LEU A C 1
ATOM 585 O O . LEU A 1 73 ? 6.810 -11.176 -6.835 1.00 91.44 73 LEU A O 1
ATOM 589 N N . GLU A 1 74 ? 8.979 -11.035 -6.234 1.00 95.31 74 GLU A N 1
ATOM 590 C CA . GLU A 1 74 ? 9.111 -12.441 -5.854 1.00 95.31 74 GLU A CA 1
ATOM 591 C C . GLU A 1 74 ? 8.100 -12.801 -4.744 1.00 95.31 74 GLU A C 1
ATOM 593 O O . GLU A 1 74 ? 8.018 -12.074 -3.743 1.00 95.31 74 GLU A O 1
ATOM 598 N N . PRO A 1 75 ? 7.324 -13.897 -4.893 1.00 94.62 75 PRO A N 1
ATOM 599 C CA . PRO A 1 75 ? 6.176 -14.201 -4.035 1.00 94.62 75 PRO A CA 1
ATOM 600 C C . PRO A 1 75 ? 6.476 -14.173 -2.532 1.00 94.62 75 PRO A C 1
ATOM 602 O O . PRO A 1 75 ? 5.781 -13.500 -1.774 1.00 94.62 75 PRO A O 1
ATOM 605 N N . GLU A 1 76 ? 7.530 -14.867 -2.104 1.00 93.12 76 GLU A N 1
ATOM 606 C CA . GLU A 1 76 ? 7.899 -15.004 -0.691 1.00 93.12 76 GLU A CA 1
ATOM 607 C C . GLU A 1 76 ? 8.333 -13.663 -0.081 1.00 93.12 76 GLU A C 1
ATOM 609 O O . GLU A 1 76 ? 7.879 -13.269 0.997 1.00 93.12 76 GLU A O 1
ATOM 614 N N . SER A 1 77 ? 9.161 -12.908 -0.809 1.00 90.12 77 SER A N 1
ATOM 615 C CA . SER A 1 77 ? 9.618 -11.584 -0.370 1.00 90.12 77 SER A CA 1
ATOM 616 C C . SER A 1 77 ? 8.458 -10.595 -0.279 1.00 90.12 77 SER A C 1
ATOM 618 O O . SER A 1 77 ? 8.378 -9.799 0.665 1.00 90.12 77 SER A O 1
ATOM 620 N N . GLN A 1 78 ? 7.529 -10.658 -1.235 1.00 92.19 78 GLN A N 1
ATOM 621 C CA . GLN A 1 78 ? 6.345 -9.816 -1.215 1.00 92.19 78 GLN A CA 1
ATOM 622 C C . GLN A 1 78 ? 5.416 -10.182 -0.051 1.00 92.19 78 GLN A C 1
ATOM 624 O O . GLN A 1 78 ? 4.985 -9.278 0.665 1.00 92.19 78 GLN A O 1
ATOM 629 N N . ALA A 1 79 ? 5.174 -11.472 0.197 1.00 91.81 79 ALA A N 1
ATOM 630 C CA . ALA A 1 79 ? 4.377 -11.954 1.325 1.00 91.81 79 ALA A CA 1
ATOM 631 C C . ALA A 1 79 ? 4.922 -11.455 2.671 1.00 91.81 79 ALA A C 1
ATOM 633 O O . ALA A 1 79 ? 4.185 -10.857 3.462 1.00 91.81 79 ALA A O 1
ATOM 634 N N . ALA A 1 80 ? 6.231 -11.611 2.897 1.00 89.62 80 ALA A N 1
ATOM 635 C CA . ALA A 1 80 ? 6.893 -11.161 4.120 1.00 89.62 80 ALA A CA 1
ATOM 636 C C . ALA A 1 80 ? 6.767 -9.642 4.331 1.00 89.62 80 ALA A C 1
ATOM 638 O O . ALA A 1 8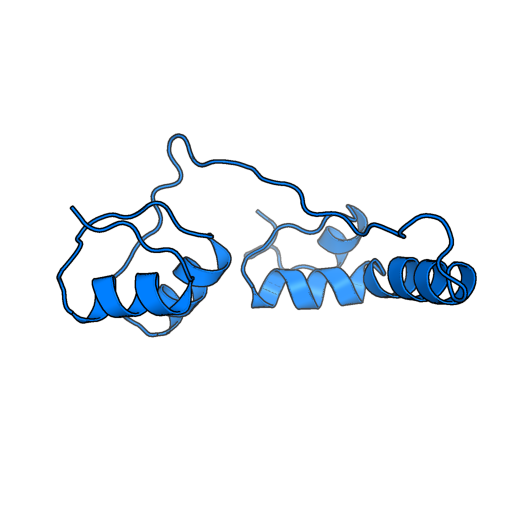0 ? 6.573 -9.174 5.457 1.00 89.62 80 ALA A O 1
ATOM 639 N N . ARG A 1 81 ? 6.859 -8.851 3.254 1.00 87.88 81 ARG A N 1
ATOM 640 C CA . ARG A 1 81 ? 6.672 -7.396 3.319 1.00 87.88 81 ARG A CA 1
ATOM 641 C C . ARG A 1 81 ? 5.221 -7.032 3.621 1.00 87.88 81 ARG A C 1
ATOM 643 O O . ARG A 1 81 ? 4.982 -6.231 4.521 1.00 87.88 81 ARG A O 1
ATOM 650 N N . CYS A 1 82 ? 4.281 -7.606 2.879 1.00 88.88 82 CYS A N 1
ATOM 651 C CA . CYS A 1 82 ? 2.845 -7.362 2.991 1.00 88.88 82 CYS A CA 1
ATOM 652 C C . CYS A 1 82 ? 2.314 -7.659 4.396 1.00 88.88 82 CYS A C 1
ATOM 654 O O . CYS A 1 82 ? 1.626 -6.814 4.972 1.00 88.88 82 CYS A O 1
ATOM 656 N N . ALA A 1 83 ? 2.738 -8.776 4.993 1.00 85.69 83 ALA A N 1
ATOM 657 C CA . ALA A 1 83 ? 2.375 -9.142 6.359 1.00 85.69 83 ALA A CA 1
ATOM 658 C C . ALA A 1 83 ? 2.827 -8.103 7.402 1.00 85.69 83 ALA A C 1
ATOM 660 O O . ALA A 1 83 ? 2.089 -7.806 8.336 1.00 85.69 83 ALA A O 1
ATOM 661 N N . LYS A 1 84 ? 4.011 -7.496 7.231 1.00 83.00 84 LYS A N 1
ATOM 662 C CA . LYS A 1 84 ? 4.532 -6.481 8.167 1.00 83.00 84 LYS A CA 1
ATOM 663 C C . LYS A 1 84 ? 3.783 -5.153 8.117 1.00 83.00 84 LYS A C 1
ATOM 665 O O . LYS A 1 84 ? 3.772 -4.433 9.110 1.00 83.00 84 LYS A O 1
ATOM 670 N N . ILE A 1 85 ? 3.229 -4.791 6.961 1.00 81.81 85 ILE A N 1
ATOM 671 C CA . ILE A 1 85 ? 2.611 -3.472 6.749 1.00 81.81 85 ILE A CA 1
ATOM 672 C C . ILE A 1 85 ? 1.084 -3.527 6.642 1.00 81.81 85 ILE A C 1
ATOM 674 O O . ILE A 1 85 ? 0.473 -2.492 6.385 1.00 81.81 85 ILE A O 1
ATOM 678 N N . GLY A 1 86 ? 0.474 -4.706 6.798 1.00 81.12 86 GLY A N 1
ATOM 679 C CA . GLY A 1 86 ? -0.973 -4.888 6.658 1.00 81.12 86 GLY A CA 1
ATOM 680 C C . GLY A 1 86 ? -1.481 -4.553 5.252 1.00 81.12 86 GLY A C 1
ATOM 681 O O . GLY A 1 86 ? -2.525 -3.921 5.106 1.00 81.12 86 GLY A O 1
ATOM 682 N N . ALA A 1 87 ? -0.715 -4.908 4.216 1.00 84.00 87 ALA A N 1
ATOM 683 C CA . ALA A 1 87 ? -1.086 -4.677 2.819 1.00 84.00 87 ALA A CA 1
ATOM 684 C C . ALA A 1 87 ? -1.331 -5.999 2.088 1.00 84.00 87 ALA A C 1
ATOM 686 O O . ALA A 1 87 ? -0.666 -6.993 2.366 1.00 84.00 87 ALA A O 1
ATOM 687 N N . GLY A 1 88 ? -2.227 -5.992 1.100 1.00 87.69 88 GLY A N 1
ATOM 688 C CA .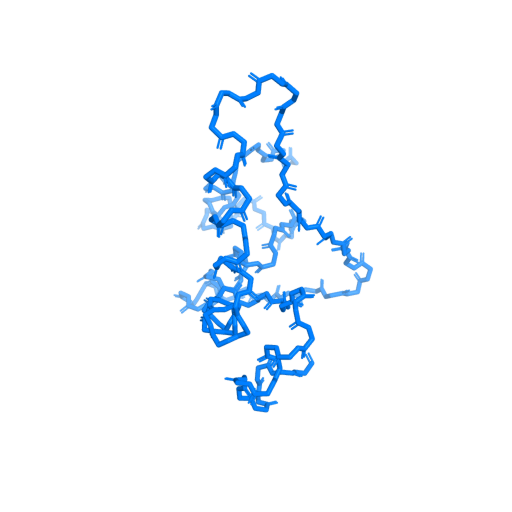 GLY A 1 88 ? -2.399 -7.119 0.184 1.00 87.69 88 GLY A CA 1
ATOM 689 C C . GLY A 1 88 ? -1.244 -7.211 -0.825 1.00 87.69 88 GLY A C 1
ATOM 690 O O . GLY A 1 88 ? -0.767 -6.169 -1.292 1.00 87.69 88 GLY A O 1
ATOM 691 N N . PRO A 1 89 ? -0.755 -8.418 -1.159 1.00 90.12 89 PRO A N 1
ATOM 692 C CA . PRO A 1 89 ? 0.235 -8.596 -2.216 1.00 90.12 89 PRO A CA 1
ATOM 693 C C . PRO A 1 89 ? -0.375 -8.365 -3.605 1.00 90.12 89 PRO A C 1
ATOM 695 O O . PRO A 1 89 ? -1.551 -8.635 -3.834 1.00 90.12 89 PRO A O 1
ATOM 698 N N . SER A 1 90 ? 0.436 -7.891 -4.556 1.00 90.00 90 SER A N 1
ATOM 699 C CA . SER A 1 90 ? 0.027 -7.781 -5.966 1.00 90.00 90 SER A CA 1
ATOM 700 C C . SER A 1 90 ? 0.311 -9.051 -6.778 1.00 90.00 90 SER A C 1
ATOM 702 O O . SER A 1 90 ? -0.302 -9.262 -7.821 1.00 90.00 90 SER A O 1
ATOM 704 N N . ASN A 1 91 ? 1.224 -9.905 -6.311 1.00 91.94 91 ASN A N 1
ATOM 705 C CA . ASN A 1 91 ? 1.492 -11.226 -6.860 1.00 91.94 91 ASN A CA 1
ATOM 706 C C . ASN A 1 91 ? 0.617 -12.252 -6.132 1.00 91.94 91 ASN A C 1
ATOM 708 O O . ASN A 1 91 ? 0.815 -12.519 -4.949 1.00 91.94 91 ASN A O 1
ATOM 712 N N . VAL A 1 92 ? -0.330 -12.864 -6.843 1.00 90.75 92 VAL A N 1
ATOM 713 C CA . VAL A 1 92 ? -1.270 -13.843 -6.268 1.00 90.75 92 VAL A CA 1
ATOM 714 C C . VAL A 1 92 ? -0.578 -15.063 -5.653 1.00 90.75 92 VAL A C 1
ATOM 716 O O . VAL A 1 92 ? -1.096 -15.657 -4.712 1.00 90.75 92 VAL A O 1
ATOM 719 N N . ASN A 1 93 ? 0.624 -15.412 -6.118 1.00 93.81 93 ASN A N 1
ATOM 720 C CA . ASN A 1 93 ? 1.382 -16.525 -5.550 1.00 93.81 93 ASN A CA 1
ATOM 721 C C . ASN A 1 93 ? 1.929 -16.199 -4.152 1.00 93.81 93 ASN A C 1
ATOM 723 O O . ASN A 1 93 ? 2.243 -17.115 -3.398 1.00 93.81 93 ASN A O 1
ATOM 727 N N . ALA A 1 94 ? 2.008 -14.919 -3.769 1.00 93.12 94 ALA A N 1
ATOM 728 C CA . ALA A 1 94 ? 2.462 -14.514 -2.440 1.00 93.12 94 ALA A CA 1
ATOM 729 C C . ALA A 1 94 ? 1.530 -15.024 -1.328 1.00 93.12 94 ALA A C 1
ATOM 731 O O . ALA A 1 94 ? 1.998 -15.327 -0.234 1.00 93.12 94 ALA A O 1
ATOM 732 N N . TYR A 1 95 ? 0.233 -15.205 -1.608 1.00 91.19 95 TYR A N 1
ATOM 733 C CA . TYR A 1 95 ? -0.719 -15.751 -0.635 1.00 91.19 95 TYR A CA 1
ATOM 734 C C . TYR A 1 95 ? -0.349 -17.161 -0.149 1.00 91.19 95 TYR A C 1
ATOM 736 O O . TYR A 1 95 ? -0.690 -17.515 0.975 1.00 91.19 95 TYR A O 1
ATOM 744 N N . GLN A 1 96 ? 0.399 -17.942 -0.939 1.00 93.12 96 GLN A N 1
ATOM 745 C CA . GLN A 1 96 ? 0.888 -19.270 -0.537 1.00 93.12 96 GLN A CA 1
ATOM 746 C C . GLN A 1 96 ? 1.898 -19.206 0.623 1.00 93.12 96 GLN A C 1
ATOM 748 O O . GLN A 1 96 ? 2.082 -20.193 1.330 1.00 93.12 96 GLN A O 1
ATOM 753 N N . PHE A 1 97 ? 2.528 -18.046 0.829 1.00 91.88 97 PHE A N 1
ATOM 754 C CA . PHE A 1 97 ? 3.546 -17.802 1.853 1.00 91.88 97 PHE A CA 1
ATOM 755 C C . PHE A 1 97 ? 3.018 -16.966 3.033 1.00 91.88 97 PHE A C 1
ATOM 757 O O . PHE A 1 97 ? 3.773 -16.643 3.949 1.00 91.88 97 PHE A O 1
ATOM 764 N N . MET A 1 98 ? 1.737 -16.584 3.023 1.00 89.44 98 MET A N 1
ATOM 765 C CA . MET A 1 98 ? 1.114 -15.804 4.097 1.00 89.44 98 MET A CA 1
ATOM 766 C C . MET A 1 98 ? 0.372 -16.721 5.078 1.00 89.44 98 MET A C 1
ATOM 768 O O . MET A 1 98 ? -0.205 -17.735 4.690 1.00 89.44 98 MET A O 1
ATOM 772 N N . SER A 1 99 ? 0.359 -16.365 6.366 1.00 84.31 99 SER A N 1
ATOM 773 C CA . SER A 1 99 ? -0.451 -17.083 7.356 1.00 84.31 99 SER A CA 1
ATOM 774 C C . SER A 1 99 ? -1.945 -16.834 7.120 1.00 84.31 99 SER A C 1
ATOM 776 O O . SER A 1 99 ? -2.348 -15.739 6.725 1.00 84.31 99 SER A O 1
ATOM 778 N N . LYS A 1 100 ? -2.785 -17.836 7.416 1.00 77.31 100 LYS A N 1
ATOM 779 C CA . LYS A 1 100 ? -4.248 -17.772 7.211 1.00 77.31 100 LYS A CA 1
ATOM 780 C C . LYS A 1 100 ? -4.943 -16.649 7.989 1.00 77.31 100 LYS A C 1
ATOM 782 O O . LYS A 1 100 ? -6.039 -16.232 7.624 1.00 77.31 100 LYS A O 1
ATOM 787 N N . ASP A 1 101 ? -4.311 -16.169 9.054 1.00 72.94 101 ASP A N 1
ATOM 788 C CA . ASP A 1 101 ? -4.832 -15.077 9.877 1.00 72.94 101 ASP A CA 1
ATOM 789 C C . ASP A 1 101 ? -4.602 -13.703 9.236 1.00 72.94 101 ASP A C 1
ATOM 791 O O . ASP A 1 101 ? -5.333 -12.761 9.529 1.00 72.94 101 ASP A O 1
ATOM 795 N N . VAL A 1 102 ? -3.624 -13.597 8.330 1.00 70.06 102 VAL A N 1
ATOM 796 C CA . VAL A 1 102 ? -3.263 -12.362 7.615 1.00 70.06 102 VAL A CA 1
ATOM 797 C C . VAL A 1 102 ? -3.733 -12.398 6.153 1.00 70.06 102 VAL A C 1
ATOM 799 O O . VAL A 1 102 ? -3.893 -11.353 5.533 1.00 70.06 102 VAL A O 1
ATOM 802 N N . SER A 1 103 ? -3.981 -13.584 5.589 1.00 61.34 103 SER A N 1
ATOM 803 C CA . SER A 1 103 ? -4.340 -13.792 4.179 1.00 61.34 103 SER A CA 1
ATOM 80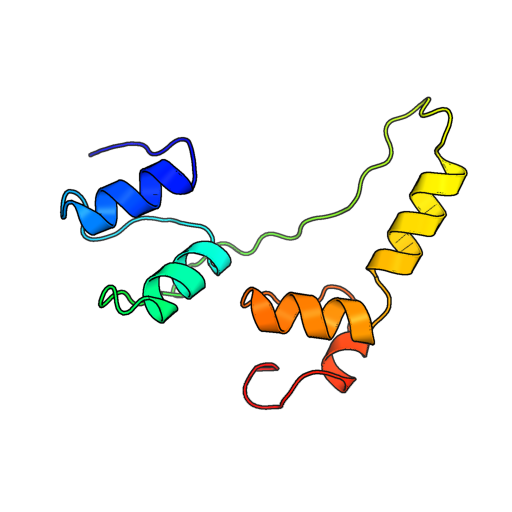4 C C . SER A 1 103 ? -5.843 -13.678 3.862 1.00 61.34 103 SER A C 1
ATOM 806 O O . SER A 1 103 ? -6.278 -14.266 2.871 1.00 61.34 103 SER A O 1
ATOM 808 N N . ARG A 1 104 ? -6.646 -13.039 4.721 1.00 49.16 104 ARG A N 1
ATOM 809 C CA . ARG A 1 104 ? -8.104 -12.923 4.533 1.00 49.16 104 ARG A CA 1
ATOM 810 C C . ARG A 1 104 ? -8.484 -11.804 3.573 1.00 49.16 104 ARG A C 1
ATOM 812 O O . ARG A 1 104 ? -7.808 -10.754 3.600 1.00 49.16 104 ARG A O 1
#

InterPro domains:
  IPR006059 Bacterial-type extracellular solute-binding protein [PF13416] (2-102)

pLDDT: mean 89.12, std 7.27, range [49.16, 97.94]